Protein AF-A0A440UU09-F1 (afdb_monomer)

Foldseek 3Di:
DDPPPPPPPDPPPPPPPDPPPDDDDDDDLVVVLVLLLVVLVVVVVVQVPDDPVVCVVFVWDWDDDVSWIAADGLHDPDQRNQEIGPAQSVHAHDLVNVVVSCVVCVVSVNPQHYYDDDPSGPPPCVVVSCVVVPDDDDDHDDDDDDDDD

Sequence (149 aa):
MSTAALSELQPVVPPVSHHPEIGIEEVSRDLSRAIERAEVNAWLDLYDAAPTEFAARHGLSLARDGDLVWTTCTTIPFIHFNCVKNIGVDGPATEDQLDSLLAHYRAAGILRPWFCTSPHTEPSR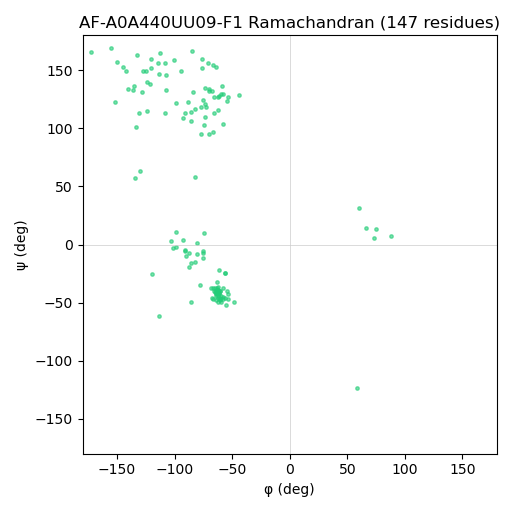LRCWLEARGLQHQSGWERIFRVAT

Secondary structure (DSSP, 8-state):
--GGGGS------------------PPPHHHHHHHHHHHHHHHHHHHHTS-HHHHHHHT-EEEEETTEEEEE-SS---GGGSEEESTTTSS---HHHHHHHHHHHHHTT-SS-EE---TT-SSTTHHHHHHHTT---------------

pLDDT: mean 89.78, std 12.6, range [43.78, 98.44]

Structure (mmCIF, N/CA/C/O backbone):
data_AF-A0A440UU09-F1
#
_entry.id   AF-A0A440UU09-F1
#
loop_
_atom_site.group_PDB
_atom_site.id
_atom_site.type_symbol
_atom_site.label_atom_id
_atom_site.label_alt_id
_atom_site.label_comp_id
_atom_site.label_asym_id
_atom_site.label_entity_id
_atom_site.label_seq_id
_atom_site.pdbx_PDB_ins_code
_atom_site.Cartn_x
_atom_site.Cartn_y
_atom_site.Cartn_z
_atom_site.occupancy
_atom_site.B_iso_or_equiv
_atom_site.auth_seq_id
_atom_site.auth_comp_id
_atom_site.auth_asym_id
_atom_site.auth_atom_id
_atom_site.pdbx_PDB_model_num
ATOM 1 N N . MET A 1 1 ? 41.768 -46.056 39.629 1.00 43.78 1 MET A N 1
ATOM 2 C CA . MET A 1 1 ? 41.029 -44.886 39.113 1.00 43.78 1 MET A CA 1
ATOM 3 C C . MET A 1 1 ? 41.511 -44.644 37.695 1.00 43.78 1 MET A C 1
ATOM 5 O O . MET A 1 1 ? 42.700 -44.433 37.515 1.00 43.78 1 MET A O 1
ATOM 9 N N . SER A 1 2 ? 40.637 -44.854 36.709 1.00 47.62 2 SER A N 1
ATOM 10 C CA . SER A 1 2 ? 40.997 -44.889 35.286 1.00 47.62 2 SER A CA 1
ATOM 11 C C . SER A 1 2 ? 40.993 -43.479 34.699 1.00 47.62 2 SER A C 1
ATOM 13 O O . SER A 1 2 ? 39.942 -42.854 34.592 1.00 47.62 2 SER A O 1
ATOM 15 N N . THR A 1 3 ? 42.168 -42.991 34.308 1.00 54.19 3 THR A N 1
ATOM 16 C CA . THR A 1 3 ? 42.398 -41.706 33.623 1.00 54.19 3 THR A CA 1
ATOM 17 C C . THR A 1 3 ? 41.965 -41.732 32.146 1.00 54.19 3 THR A C 1
ATOM 19 O O . THR A 1 3 ? 42.281 -40.819 31.394 1.00 54.19 3 THR A O 1
ATOM 22 N N . ALA A 1 4 ? 41.262 -42.781 31.703 1.00 51.16 4 ALA A N 1
ATOM 23 C CA . ALA A 1 4 ? 40.912 -42.992 30.298 1.00 51.16 4 ALA A CA 1
ATOM 24 C C . ALA A 1 4 ? 39.670 -42.206 29.830 1.00 51.16 4 ALA A C 1
ATOM 26 O O . ALA A 1 4 ? 39.462 -42.059 28.633 1.00 51.16 4 ALA A O 1
ATOM 27 N N . ALA A 1 5 ? 38.849 -41.671 30.741 1.00 55.22 5 ALA A N 1
ATOM 28 C CA . ALA A 1 5 ? 37.553 -41.078 30.381 1.00 55.22 5 ALA A CA 1
ATOM 29 C C . ALA A 1 5 ? 37.616 -39.636 29.831 1.00 55.22 5 ALA A C 1
ATOM 31 O O . ALA A 1 5 ? 36.604 -39.126 29.365 1.00 55.22 5 ALA A O 1
ATOM 32 N N . LEU A 1 6 ? 38.775 -38.968 29.876 1.00 48.25 6 LEU A N 1
ATOM 33 C CA . LEU A 1 6 ? 38.934 -37.586 29.388 1.00 48.25 6 LEU A CA 1
ATOM 34 C C . LEU A 1 6 ? 39.599 -37.489 28.004 1.00 48.25 6 LEU A C 1
ATOM 36 O O . LEU A 1 6 ? 39.717 -36.389 27.474 1.00 48.25 6 LEU A O 1
ATOM 40 N N . SER A 1 7 ? 40.020 -38.612 27.410 1.00 51.34 7 SER A N 1
ATOM 41 C CA . SER A 1 7 ? 40.763 -38.618 26.136 1.00 51.34 7 SER A CA 1
ATOM 42 C C . SER A 1 7 ? 39.879 -38.716 24.882 1.00 51.34 7 SER A C 1
ATOM 44 O O . SER A 1 7 ? 40.403 -38.644 23.775 1.00 51.34 7 SER A O 1
ATOM 46 N N . GLU A 1 8 ? 38.563 -38.876 25.038 1.00 58.53 8 GLU A N 1
ATOM 47 C CA . GLU A 1 8 ? 37.611 -39.138 23.939 1.00 58.53 8 GLU A CA 1
ATOM 48 C C . GLU A 1 8 ? 36.793 -37.896 23.535 1.00 58.53 8 GLU A C 1
ATOM 50 O O . GLU A 1 8 ? 35.924 -37.966 22.668 1.00 58.53 8 GLU A O 1
ATOM 55 N N . LEU A 1 9 ? 37.048 -36.733 24.144 1.00 63.16 9 LEU A N 1
ATOM 56 C CA . LEU A 1 9 ? 36.425 -35.490 23.696 1.00 63.16 9 LEU A CA 1
ATOM 57 C C . LEU A 1 9 ? 37.139 -35.019 22.431 1.00 63.16 9 LEU A C 1
ATOM 59 O O . LEU A 1 9 ? 38.183 -34.367 22.484 1.00 63.16 9 LEU A O 1
ATOM 63 N N . GLN A 1 10 ? 36.561 -35.381 21.287 1.00 64.75 10 GLN A N 1
ATOM 64 C CA . GLN A 1 10 ? 36.876 -34.799 19.988 1.00 64.75 10 GLN A CA 1
ATOM 65 C C . GLN A 1 10 ? 36.959 -33.272 20.163 1.00 64.75 10 GLN A C 1
ATOM 67 O O . GLN A 1 10 ? 36.052 -32.697 20.777 1.00 64.75 10 GLN A O 1
ATOM 72 N N . PRO A 1 11 ? 38.042 -32.606 19.716 1.00 64.12 11 PRO A N 1
ATOM 73 C CA . PRO A 1 11 ? 38.190 -31.175 19.927 1.00 64.12 11 PRO A CA 1
ATOM 74 C C . PRO A 1 11 ? 36.950 -30.480 19.374 1.00 64.12 11 PRO A C 1
ATOM 76 O O . PRO A 1 11 ? 36.591 -30.687 18.214 1.00 64.12 11 PRO A O 1
ATOM 79 N N . VAL A 1 12 ? 36.272 -29.706 20.226 1.00 69.81 12 VAL A N 1
ATOM 80 C CA . VAL A 1 12 ? 35.132 -28.886 19.819 1.00 69.81 12 VAL A CA 1
ATOM 81 C C . VAL A 1 12 ? 35.651 -27.961 18.728 1.00 69.81 12 VAL A C 1
ATOM 83 O O . VAL A 1 12 ? 36.389 -27.019 19.013 1.00 69.81 12 VAL A O 1
ATOM 86 N N . VAL A 1 13 ? 35.324 -28.271 17.473 1.00 75.25 13 VAL A N 1
ATOM 87 C CA . VAL A 1 13 ? 35.588 -27.368 16.357 1.00 75.25 13 VAL A CA 1
ATOM 88 C C . VAL A 1 13 ? 34.759 -26.124 16.655 1.00 75.25 13 VAL A C 1
ATOM 90 O O . VAL A 1 13 ? 33.532 -26.238 16.745 1.00 75.25 13 VAL A O 1
ATOM 93 N N . PRO A 1 14 ? 35.385 -24.959 16.887 1.00 72.12 14 PRO A N 1
ATOM 94 C CA . PRO A 1 14 ? 34.623 -23.748 17.116 1.00 72.12 14 PRO A CA 1
ATOM 95 C C . PRO A 1 14 ? 33.741 -23.516 15.883 1.00 72.12 14 PRO A C 1
ATOM 97 O O . PRO A 1 14 ? 34.219 -23.713 14.760 1.00 72.12 14 PRO A O 1
ATOM 100 N N . PRO A 1 15 ? 32.460 -23.151 16.062 1.00 74.56 15 PRO A N 1
ATOM 101 C CA . PRO A 1 15 ? 31.593 -22.870 14.931 1.00 74.56 15 PRO A CA 1
ATOM 102 C C . PRO A 1 15 ? 32.276 -21.825 14.050 1.00 74.56 15 PRO A C 1
ATOM 104 O O . PRO A 1 15 ? 32.721 -20.783 14.534 1.00 74.56 15 PRO A O 1
ATOM 107 N N . VAL A 1 16 ? 32.401 -22.131 12.759 1.00 78.12 16 VAL A N 1
ATOM 108 C CA . VAL A 1 16 ? 32.911 -21.165 11.791 1.00 78.12 16 VAL A CA 1
ATOM 109 C C . VAL A 1 16 ? 31.881 -20.048 11.710 1.00 78.12 16 VAL A C 1
ATOM 111 O O . VAL A 1 16 ? 30.753 -20.260 11.263 1.00 78.12 16 VAL A O 1
ATOM 114 N N . SER A 1 17 ? 32.257 -18.858 12.171 1.00 67.38 17 SER A N 1
ATOM 115 C CA . SER A 1 17 ? 31.454 -17.656 11.979 1.00 67.38 17 SER A CA 1
ATOM 116 C C . SER A 1 17 ? 31.427 -17.325 10.492 1.00 67.38 17 SER A C 1
ATOM 118 O O . SER A 1 17 ? 32.347 -16.706 9.960 1.00 67.38 17 SER A O 1
ATOM 120 N N . HIS A 1 18 ? 30.370 -17.749 9.807 1.00 68.00 18 HIS A N 1
ATOM 121 C CA . HIS A 1 18 ? 30.056 -17.237 8.484 1.00 68.00 18 HIS A CA 1
ATOM 122 C C . HIS A 1 18 ? 29.487 -15.835 8.667 1.00 68.00 18 HIS A C 1
ATOM 124 O O . HIS A 1 18 ? 28.338 -15.671 9.072 1.00 68.00 18 HIS A O 1
ATOM 130 N N . HIS A 1 19 ? 30.302 -14.820 8.404 1.00 65.25 19 HIS A N 1
ATOM 131 C CA . HIS A 1 19 ? 29.782 -13.481 8.187 1.00 65.25 19 HIS A CA 1
ATOM 132 C C . HIS A 1 19 ? 29.137 -13.486 6.799 1.00 65.25 19 HIS A C 1
ATOM 134 O O . HIS A 1 19 ? 29.871 -13.635 5.821 1.00 65.25 19 HIS A O 1
ATOM 140 N N . PRO A 1 20 ? 27.796 -13.415 6.683 1.00 66.06 20 PRO A N 1
ATOM 141 C CA . PRO A 1 20 ? 27.184 -13.295 5.372 1.00 66.06 20 PRO A CA 1
ATOM 142 C C . PRO A 1 20 ? 27.713 -12.013 4.731 1.00 66.06 20 PRO A C 1
ATOM 144 O O . PRO A 1 20 ? 27.714 -10.952 5.359 1.00 66.06 20 PRO A O 1
ATOM 147 N N . GLU A 1 21 ? 28.189 -12.115 3.496 1.00 73.06 21 GLU A N 1
ATOM 148 C CA . GLU A 1 21 ? 28.495 -10.940 2.691 1.00 73.06 21 GLU A CA 1
ATOM 149 C C . GLU A 1 21 ? 27.155 -10.290 2.325 1.00 73.06 21 GLU A C 1
ATOM 151 O O . GLU A 1 21 ? 26.447 -10.740 1.427 1.00 73.06 21 GLU A O 1
ATOM 156 N N . ILE A 1 22 ? 26.735 -9.299 3.116 1.00 76.38 22 ILE A N 1
ATOM 157 C CA . ILE A 1 22 ? 25.508 -8.540 2.869 1.00 76.38 22 ILE A CA 1
ATOM 158 C C . ILE A 1 22 ? 25.869 -7.402 1.914 1.00 76.38 22 ILE A C 1
ATOM 160 O O . ILE A 1 22 ? 26.527 -6.441 2.312 1.00 76.38 22 ILE A O 1
ATOM 164 N N . GLY A 1 23 ? 25.448 -7.530 0.657 1.00 80.31 23 GLY A N 1
ATOM 165 C CA . GLY A 1 23 ? 25.589 -6.504 -0.376 1.00 80.31 23 GLY A CA 1
ATOM 166 C C . GLY A 1 23 ? 24.253 -5.849 -0.729 1.00 80.31 23 GLY A C 1
ATOM 167 O O . GLY A 1 23 ? 23.192 -6.444 -0.547 1.00 80.31 23 GLY A O 1
ATOM 168 N N . ILE A 1 24 ? 24.312 -4.620 -1.251 1.00 83.94 24 ILE A N 1
ATOM 169 C CA . ILE A 1 24 ? 23.178 -3.991 -1.940 1.00 83.94 24 ILE A CA 1
ATOM 170 C C . ILE A 1 24 ? 23.268 -4.402 -3.410 1.00 83.94 24 ILE A C 1
ATOM 172 O O . ILE A 1 24 ? 24.285 -4.148 -4.055 1.00 83.94 24 ILE A O 1
ATOM 176 N N . GLU A 1 25 ? 22.216 -5.029 -3.927 1.00 86.19 25 GLU A N 1
ATOM 177 C CA . GLU A 1 25 ? 22.140 -5.517 -5.304 1.00 86.19 25 GLU A CA 1
ATOM 178 C C . GLU A 1 25 ? 20.955 -4.873 -6.037 1.00 86.19 25 GLU A C 1
ATOM 180 O O . GLU A 1 25 ? 19.860 -4.750 -5.485 1.00 86.19 25 GLU A O 1
ATOM 185 N N . GLU A 1 26 ? 21.176 -4.475 -7.292 1.00 88.19 26 GLU A N 1
ATOM 186 C CA . GLU A 1 26 ? 20.097 -4.108 -8.213 1.00 88.19 26 GLU A CA 1
ATOM 187 C C . GLU A 1 26 ? 19.367 -5.376 -8.663 1.00 88.19 26 GLU A C 1
ATOM 189 O O . GLU A 1 26 ? 19.963 -6.270 -9.264 1.00 88.19 26 GLU A O 1
ATOM 194 N N . VAL A 1 27 ? 18.066 -5.453 -8.394 1.00 91.50 27 VAL A N 1
ATOM 195 C CA . VAL A 1 27 ? 17.240 -6.612 -8.751 1.00 91.50 27 VAL A CA 1
ATOM 196 C C . VAL A 1 27 ? 16.428 -6.346 -10.015 1.00 91.50 27 VAL A C 1
ATOM 198 O O . VAL A 1 27 ? 16.170 -5.207 -10.399 1.00 91.50 27 VAL A O 1
ATOM 201 N N . SER A 1 28 ? 15.988 -7.408 -10.691 1.00 94.25 28 SER A N 1
ATOM 202 C CA . SER A 1 28 ? 15.039 -7.248 -11.792 1.00 94.25 28 SER A CA 1
ATOM 203 C C . SER A 1 28 ? 13.682 -6.757 -11.273 1.00 94.25 28 SER A C 1
ATOM 205 O O . SER A 1 28 ? 13.287 -7.046 -10.139 1.00 94.25 28 SER A O 1
ATOM 207 N N . ARG A 1 29 ? 12.917 -6.078 -12.139 1.00 93.56 29 ARG A N 1
ATOM 208 C CA . ARG A 1 29 ? 11.535 -5.676 -11.830 1.00 93.56 29 ARG A CA 1
ATOM 209 C C . ARG A 1 29 ? 10.686 -6.867 -11.381 1.00 93.56 29 ARG A C 1
ATOM 211 O O . ARG A 1 29 ? 9.935 -6.743 -10.419 1.00 93.56 29 ARG A O 1
ATOM 218 N N . ASP A 1 30 ? 10.826 -8.012 -12.047 1.00 95.56 30 ASP A N 1
ATOM 219 C CA . ASP A 1 30 ? 10.057 -9.218 -11.728 1.00 95.56 30 ASP A CA 1
ATOM 220 C C . ASP A 1 30 ? 10.407 -9.782 -10.347 1.00 95.56 30 ASP A C 1
ATOM 222 O O . ASP A 1 30 ? 9.508 -10.170 -9.600 1.00 95.56 30 ASP A O 1
ATOM 226 N N . LEU A 1 31 ? 11.691 -9.779 -9.971 1.00 94.81 31 LEU A N 1
ATOM 227 C CA . LEU A 1 31 ? 12.114 -10.207 -8.639 1.00 94.81 31 LEU A CA 1
ATOM 228 C C . LEU A 1 31 ? 11.626 -9.229 -7.562 1.00 94.81 31 LEU A C 1
ATOM 230 O O . LEU A 1 31 ? 11.052 -9.667 -6.567 1.00 94.81 31 LEU A O 1
ATOM 234 N N . SER A 1 32 ? 11.778 -7.916 -7.772 1.00 94.44 32 SER A N 1
ATOM 235 C CA . SER A 1 32 ? 11.241 -6.902 -6.853 1.00 94.44 32 SER A CA 1
ATOM 236 C C . SER A 1 32 ? 9.732 -7.067 -6.661 1.00 94.44 32 SER A C 1
ATOM 238 O O . SER A 1 32 ? 9.259 -7.114 -5.528 1.00 94.44 32 SER A O 1
ATOM 240 N N . ARG A 1 33 ? 8.984 -7.252 -7.752 1.00 95.44 33 ARG A N 1
ATOM 241 C CA . ARG A 1 33 ? 7.541 -7.512 -7.730 1.00 95.44 33 ARG A CA 1
ATOM 242 C C . ARG A 1 33 ? 7.191 -8.765 -6.926 1.00 95.44 33 ARG A C 1
ATOM 244 O O . ARG A 1 33 ? 6.257 -8.739 -6.130 1.00 95.44 33 ARG A O 1
ATOM 251 N N . ALA A 1 34 ? 7.926 -9.860 -7.117 1.00 95.62 34 ALA A N 1
ATOM 252 C CA . ALA A 1 34 ? 7.707 -11.094 -6.366 1.00 95.62 34 ALA A CA 1
ATOM 253 C C . ALA A 1 34 ? 7.945 -10.904 -4.857 1.00 95.62 34 ALA A C 1
ATOM 255 O O . ALA A 1 34 ? 7.168 -11.410 -4.047 1.0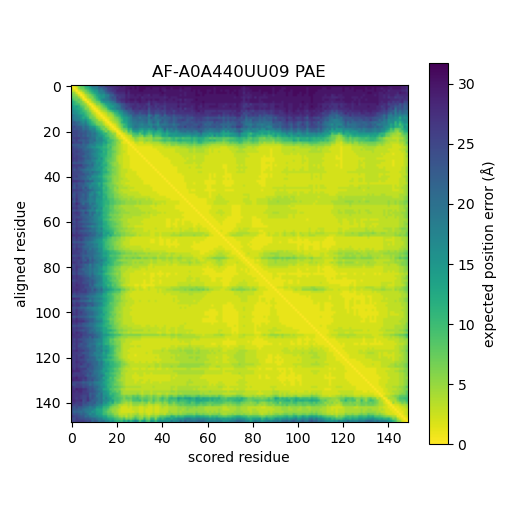0 95.62 34 ALA A O 1
ATOM 256 N N . ILE A 1 35 ? 8.977 -10.143 -4.483 1.00 94.81 35 ILE A N 1
ATOM 257 C CA . ILE A 1 35 ? 9.296 -9.821 -3.087 1.00 94.81 35 ILE A CA 1
ATOM 258 C C . ILE A 1 35 ? 8.205 -8.944 -2.453 1.00 94.81 35 ILE A C 1
ATOM 260 O O . ILE A 1 35 ? 7.738 -9.258 -1.359 1.00 94.81 35 ILE A O 1
ATOM 264 N N . GLU A 1 36 ? 7.758 -7.882 -3.129 1.00 95.44 36 GLU A N 1
ATOM 265 C CA . GLU A 1 36 ? 6.692 -7.010 -2.609 1.00 95.44 36 GLU A CA 1
ATOM 266 C C . GLU A 1 36 ? 5.364 -7.769 -2.443 1.00 95.44 36 GLU A C 1
ATOM 268 O O . GLU A 1 36 ? 4.687 -7.627 -1.425 1.00 95.44 36 GLU A O 1
ATOM 273 N N . ARG A 1 37 ? 5.027 -8.670 -3.375 1.00 95.38 37 ARG A N 1
ATOM 274 C CA . ARG A 1 37 ? 3.858 -9.557 -3.251 1.00 95.38 37 ARG A CA 1
ATOM 275 C C . ARG A 1 37 ? 3.963 -10.526 -2.079 1.00 95.38 37 ARG A C 1
ATOM 277 O O . ARG A 1 37 ? 2.968 -10.771 -1.399 1.00 95.38 37 ARG A O 1
ATOM 284 N N . ALA A 1 38 ? 5.150 -11.079 -1.833 1.00 95.19 38 ALA A N 1
ATOM 285 C CA . ALA A 1 38 ? 5.373 -11.935 -0.673 1.00 95.19 38 ALA A CA 1
ATOM 286 C C . ALA A 1 38 ? 5.118 -11.168 0.635 1.00 95.19 38 ALA A C 1
ATOM 288 O O . ALA A 1 38 ? 4.482 -11.707 1.539 1.00 95.19 38 ALA A O 1
ATOM 289 N N . GLU A 1 39 ? 5.533 -9.898 0.712 1.00 93.56 39 GLU A N 1
ATOM 290 C CA . GLU A 1 39 ? 5.186 -9.040 1.846 1.00 93.56 39 GLU A CA 1
ATOM 291 C C . GLU A 1 39 ? 3.668 -8.832 1.958 1.00 93.56 39 GLU A C 1
ATOM 293 O O . GLU A 1 39 ? 3.119 -8.997 3.046 1.00 93.56 39 GLU A O 1
ATOM 298 N N . VAL A 1 40 ? 2.981 -8.475 0.868 1.00 95.81 40 VAL A N 1
ATOM 299 C CA . VAL A 1 40 ? 1.521 -8.272 0.884 1.00 95.81 40 VAL A CA 1
ATOM 300 C C . VAL A 1 40 ? 0.798 -9.494 1.444 1.00 95.81 40 VAL A C 1
ATOM 302 O O . VAL A 1 40 ? -0.038 -9.347 2.334 1.00 95.81 40 VAL A O 1
ATOM 305 N N . ASN A 1 41 ? 1.157 -10.691 0.978 1.00 96.62 41 ASN A N 1
ATOM 306 C CA . ASN A 1 41 ? 0.561 -11.938 1.454 1.00 96.62 41 ASN A CA 1
ATOM 307 C C . ASN A 1 41 ? 0.809 -12.156 2.950 1.00 96.62 41 ASN A C 1
ATOM 309 O O . ASN A 1 41 ? -0.125 -12.476 3.678 1.00 96.62 41 ASN A O 1
ATOM 313 N N . ALA A 1 42 ? 2.023 -11.886 3.436 1.00 95.94 42 ALA A N 1
ATOM 314 C CA . ALA A 1 42 ? 2.313 -11.974 4.864 1.00 95.94 42 ALA A CA 1
ATOM 315 C C . ALA A 1 42 ? 1.448 -11.004 5.692 1.00 95.94 42 ALA A C 1
ATOM 317 O O . ALA A 1 42 ? 0.959 -11.368 6.758 1.00 95.94 42 ALA A O 1
ATOM 318 N N . TRP A 1 43 ? 1.217 -9.778 5.210 1.00 96.38 43 TRP A N 1
ATOM 319 C CA . TRP A 1 43 ? 0.333 -8.825 5.892 1.00 96.38 43 TRP A CA 1
ATOM 320 C C . TRP A 1 43 ? -1.135 -9.249 5.868 1.00 96.38 43 TRP A C 1
ATOM 322 O O . TRP A 1 43 ? -1.827 -9.046 6.865 1.00 96.38 43 TRP A O 1
ATOM 332 N N . LEU A 1 44 ? -1.603 -9.842 4.768 1.00 97.00 44 LEU A N 1
ATOM 333 C CA . LEU A 1 44 ? -2.947 -10.412 4.685 1.00 97.00 44 LEU A CA 1
ATOM 334 C C . LEU A 1 44 ? -3.133 -11.509 5.737 1.00 97.00 44 LEU A C 1
ATOM 336 O O . LEU A 1 44 ? -4.076 -11.425 6.521 1.00 97.00 44 LEU A O 1
ATOM 340 N N . ASP A 1 45 ? -2.197 -12.456 5.820 1.00 97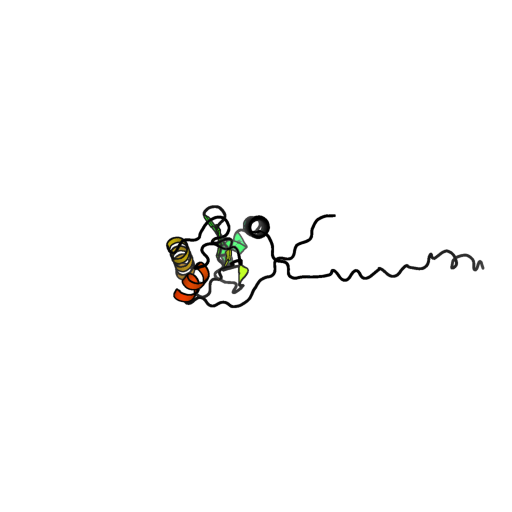.81 45 ASP A N 1
ATOM 341 C CA . ASP A 1 45 ? -2.244 -13.553 6.792 1.00 97.81 45 ASP A CA 1
ATOM 342 C C . ASP A 1 45 ? -2.211 -13.034 8.241 1.00 97.81 45 ASP A C 1
ATOM 344 O O . ASP A 1 45 ? -2.970 -13.493 9.097 1.00 97.81 45 ASP A O 1
ATOM 348 N N . LEU A 1 46 ? -1.370 -12.032 8.527 1.00 96.06 46 LEU A N 1
ATOM 349 C CA . LEU A 1 46 ? -1.284 -11.416 9.856 1.00 96.06 46 LEU A CA 1
ATOM 350 C C . LEU A 1 46 ? -2.592 -10.734 10.279 1.00 96.06 46 LEU A C 1
ATOM 352 O O . LEU A 1 46 ? -2.966 -10.810 11.450 1.00 96.06 46 LEU A O 1
ATOM 356 N N . TYR A 1 47 ? -3.269 -10.047 9.355 1.00 96.75 47 TYR A N 1
ATOM 357 C CA . TYR A 1 47 ? -4.526 -9.356 9.650 1.00 96.75 47 TYR A CA 1
ATOM 358 C C . TYR A 1 47 ? -5.716 -10.316 9.722 1.00 96.75 47 TYR A C 1
ATOM 360 O O . TYR A 1 47 ? -6.593 -10.103 10.556 1.00 96.75 47 TYR A O 1
ATOM 368 N N . ASP A 1 48 ? -5.738 -11.375 8.909 1.00 97.00 48 ASP A N 1
ATOM 369 C CA . ASP A 1 48 ? -6.770 -12.420 8.968 1.00 97.00 48 ASP A CA 1
ATOM 370 C C . ASP A 1 48 ? -6.717 -13.192 10.296 1.00 97.00 48 ASP A C 1
ATOM 372 O O . ASP A 1 48 ? -7.743 -13.477 10.913 1.00 97.00 48 ASP A O 1
ATOM 376 N N . ALA A 1 49 ? -5.509 -13.439 10.811 1.00 97.94 49 ALA A N 1
ATOM 377 C CA . ALA A 1 49 ? -5.301 -14.093 12.100 1.00 97.94 49 ALA A CA 1
ATOM 378 C C . ALA A 1 49 ? -5.576 -13.192 13.325 1.00 97.94 49 ALA A C 1
ATOM 380 O O . ALA A 1 49 ? -5.526 -13.671 14.465 1.00 97.94 49 ALA A O 1
ATOM 381 N N . ALA A 1 50 ? -5.833 -11.892 13.142 1.00 97.06 50 ALA A N 1
ATOM 382 C CA . ALA A 1 50 ? -6.001 -10.961 14.253 1.00 97.06 50 ALA A CA 1
ATOM 383 C C . ALA A 1 50 ? -7.321 -11.218 15.015 1.00 97.06 50 ALA A C 1
ATOM 385 O O . ALA A 1 50 ? -8.390 -11.281 14.403 1.00 97.06 50 ALA A O 1
ATOM 386 N N . PRO A 1 51 ? -7.311 -11.295 16.364 1.00 97.88 51 PRO A N 1
ATOM 387 C CA . PRO A 1 51 ? -8.541 -11.462 17.132 1.00 97.88 51 PRO A CA 1
ATOM 388 C C . PRO A 1 51 ? -9.542 -10.336 16.852 1.00 97.88 51 PRO A C 1
ATOM 390 O O . PRO A 1 51 ? -9.212 -9.156 16.975 1.00 97.88 51 PRO A O 1
ATOM 393 N N . THR A 1 52 ? -10.792 -10.685 16.543 1.00 97.25 52 THR A N 1
ATOM 394 C CA . THR A 1 52 ? -11.820 -9.707 16.146 1.00 97.25 52 THR A CA 1
ATOM 395 C C . THR A 1 52 ? -12.061 -8.633 17.208 1.00 97.25 52 THR A C 1
ATOM 397 O O . THR A 1 52 ? -12.232 -7.463 16.874 1.00 97.25 52 THR A O 1
ATOM 400 N N . GLU A 1 53 ? -12.025 -8.998 18.494 1.00 98.06 53 GLU A N 1
ATOM 401 C CA . GLU A 1 53 ? -12.164 -8.029 19.589 1.00 98.06 53 GLU A CA 1
ATOM 402 C C . GLU A 1 53 ? -11.004 -7.023 19.606 1.00 98.06 53 GLU A C 1
ATOM 404 O O . GLU A 1 53 ? -11.219 -5.821 19.773 1.00 98.06 53 GLU A O 1
ATOM 409 N N . PHE A 1 54 ? -9.777 -7.504 19.390 1.00 96.75 54 PHE A N 1
ATOM 410 C CA . PHE A 1 54 ? -8.602 -6.647 19.289 1.00 96.75 54 PHE A CA 1
ATOM 411 C C . PHE A 1 54 ? -8.735 -5.701 18.093 1.00 96.75 54 PHE A C 1
ATOM 413 O O . PHE A 1 54 ? -8.539 -4.493 18.236 1.00 96.75 54 PHE A O 1
ATOM 420 N N . ALA A 1 55 ? -9.144 -6.231 16.939 1.00 97.62 55 ALA A N 1
ATOM 421 C CA . ALA A 1 55 ? -9.321 -5.440 15.733 1.00 97.62 55 ALA A CA 1
ATOM 422 C C . ALA A 1 55 ? -10.366 -4.331 15.911 1.00 97.62 55 ALA A C 1
ATOM 424 O O . ALA A 1 55 ? -10.081 -3.166 15.630 1.00 97.62 55 ALA A O 1
ATOM 425 N N . ALA A 1 56 ? -11.531 -4.659 16.477 1.00 97.50 56 ALA A N 1
ATOM 426 C CA . ALA A 1 56 ? -12.585 -3.691 16.762 1.00 97.50 56 ALA A CA 1
ATOM 427 C C . ALA A 1 56 ? -12.132 -2.613 17.760 1.00 97.50 56 ALA A C 1
ATOM 429 O O . ALA A 1 56 ? -12.358 -1.425 17.533 1.00 97.50 56 ALA A O 1
ATOM 430 N N . ARG A 1 57 ? -11.449 -3.011 18.842 1.00 97.38 57 ARG A N 1
ATOM 431 C CA . ARG A 1 57 ? -10.955 -2.089 19.875 1.00 97.38 57 ARG A CA 1
ATOM 432 C C . ARG A 1 57 ? -9.941 -1.090 19.327 1.00 97.38 57 ARG A C 1
ATOM 434 O O . ARG A 1 57 ? -9.941 0.067 19.739 1.00 97.38 57 ARG A O 1
ATOM 441 N N . HIS A 1 58 ? -9.070 -1.542 18.430 1.00 96.62 58 HIS A N 1
ATOM 442 C CA . HIS A 1 58 ? -7.958 -0.738 17.932 1.00 96.62 58 HIS A CA 1
ATOM 443 C C . HIS A 1 58 ? -8.215 -0.081 16.573 1.00 96.62 58 HIS A C 1
ATOM 445 O O . HIS A 1 58 ? -7.349 0.654 16.087 1.00 96.62 58 HIS A O 1
ATOM 451 N N . GLY A 1 59 ? -9.378 -0.339 15.966 1.00 96.75 59 GLY A N 1
ATOM 452 C CA . GLY A 1 59 ? -9.672 0.051 14.590 1.00 96.75 59 GLY A CA 1
ATOM 453 C C . GLY A 1 59 ? -8.696 -0.576 13.595 1.00 96.75 59 GLY A C 1
ATOM 454 O O . GLY A 1 59 ? -8.355 0.070 12.609 1.00 96.75 59 GLY A O 1
ATOM 455 N N . LEU A 1 60 ? -8.187 -1.777 13.896 1.00 97.88 60 LEU A N 1
ATOM 456 C CA . LEU A 1 60 ? -7.231 -2.489 13.054 1.00 97.88 60 LEU A CA 1
ATOM 457 C C . LEU A 1 60 ? -7.974 -3.104 11.867 1.00 97.88 60 LEU A C 1
ATOM 459 O O . LEU A 1 60 ? -8.841 -3.957 12.049 1.00 97.88 60 LEU A O 1
ATOM 463 N N . SER A 1 61 ? -7.627 -2.693 10.657 1.00 97.56 61 SER A N 1
ATOM 464 C CA . SER A 1 61 ? -8.180 -3.270 9.437 1.00 97.56 61 SER A CA 1
ATOM 465 C C . SER A 1 61 ? -7.188 -3.213 8.284 1.00 97.56 61 SER A C 1
ATOM 467 O O . SER A 1 61 ? -6.252 -2.410 8.270 1.00 97.56 61 SER A O 1
ATOM 469 N N . LEU A 1 62 ? -7.398 -4.096 7.315 1.00 98.06 62 LEU A N 1
ATOM 470 C CA . LEU A 1 62 ? -6.699 -4.106 6.042 1.00 98.06 62 LEU A CA 1
ATOM 471 C C . LEU A 1 62 ? -7.757 -4.166 4.946 1.00 98.06 62 LEU A C 1
ATOM 473 O O . LEU A 1 62 ? -8.677 -4.981 5.006 1.00 98.06 62 LEU A O 1
ATOM 477 N N . ALA A 1 63 ? -7.631 -3.287 3.960 1.00 97.88 63 ALA A N 1
ATOM 478 C CA . ALA A 1 63 ? -8.448 -3.299 2.755 1.00 97.88 63 ALA A CA 1
ATOM 479 C C . ALA A 1 63 ? -7.559 -3.456 1.516 1.00 97.88 63 ALA A C 1
ATOM 481 O O . ALA A 1 63 ? -6.343 -3.246 1.580 1.00 97.88 63 ALA A O 1
ATOM 482 N N . ARG A 1 64 ? -8.165 -3.891 0.406 1.00 96.94 64 ARG A N 1
ATOM 483 C CA . ARG A 1 64 ? -7.450 -4.188 -0.837 1.00 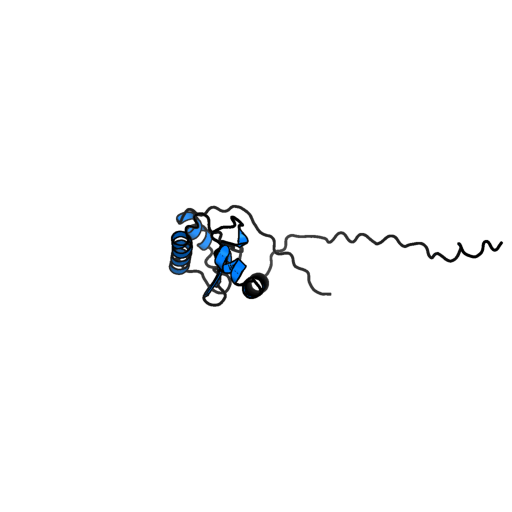96.94 64 ARG A CA 1
ATOM 484 C C . ARG A 1 64 ? -8.250 -3.851 -2.090 1.00 96.94 64 ARG A C 1
ATOM 486 O O . ARG A 1 64 ? -9.477 -3.939 -2.079 1.00 96.94 64 ARG A O 1
ATOM 493 N N . ASP A 1 65 ? -7.525 -3.564 -3.164 1.00 95.44 65 ASP A N 1
ATOM 494 C CA . ASP A 1 65 ? -8.002 -3.470 -4.546 1.00 95.44 65 ASP A CA 1
ATOM 495 C C . ASP A 1 65 ? -7.025 -4.246 -5.445 1.00 95.44 65 ASP A C 1
ATOM 497 O O . ASP A 1 65 ? -5.904 -3.807 -5.708 1.00 95.44 65 ASP A O 1
ATOM 501 N N . GLY A 1 66 ? -7.400 -5.470 -5.827 1.00 91.31 66 GLY A N 1
ATOM 502 C CA . GLY A 1 66 ? -6.448 -6.432 -6.385 1.00 91.31 66 GLY A CA 1
ATOM 503 C C . GLY A 1 66 ? -5.307 -6.720 -5.400 1.00 91.31 66 GLY A C 1
ATOM 504 O O . GLY A 1 66 ? -5.559 -7.114 -4.259 1.00 91.31 66 GLY A O 1
ATOM 505 N N . ASP A 1 67 ? -4.069 -6.501 -5.847 1.00 91.44 67 ASP A N 1
ATOM 506 C CA . ASP A 1 67 ? -2.850 -6.686 -5.049 1.00 91.44 67 ASP A CA 1
ATOM 507 C C . ASP A 1 67 ? -2.410 -5.400 -4.308 1.00 91.44 67 ASP A C 1
ATOM 509 O O . ASP A 1 67 ? -1.457 -5.430 -3.529 1.00 91.44 67 ASP A O 1
ATOM 513 N N . LEU A 1 68 ? -3.074 -4.257 -4.528 1.00 96.94 68 LEU A N 1
ATOM 514 C CA . LEU A 1 68 ? -2.869 -3.037 -3.739 1.00 96.94 68 LEU A CA 1
ATOM 515 C C . LEU A 1 68 ? -3.546 -3.217 -2.381 1.00 96.94 68 LEU A C 1
ATOM 517 O O . LEU A 1 68 ? -4.751 -3.462 -2.327 1.00 96.94 68 LEU A O 1
ATOM 521 N N . VAL A 1 69 ? -2.801 -3.048 -1.289 1.00 97.94 69 VAL A N 1
ATOM 522 C CA . VAL A 1 69 ? -3.344 -3.176 0.072 1.00 97.94 69 VAL A CA 1
ATOM 523 C C . VAL A 1 69 ? -3.022 -1.955 0.914 1.00 97.94 69 VAL A C 1
ATOM 525 O O . VAL A 1 69 ? -1.982 -1.317 0.743 1.00 97.94 69 VAL A O 1
ATOM 528 N N . TRP A 1 70 ? -3.901 -1.627 1.853 1.00 98.31 70 TRP A N 1
ATOM 529 C CA . TRP A 1 70 ? -3.654 -0.569 2.821 1.00 98.31 70 TRP A CA 1
ATOM 530 C C . TRP A 1 70 ? -4.167 -0.955 4.200 1.00 98.31 70 TRP A C 1
ATOM 532 O O . TRP A 1 70 ? -5.281 -1.455 4.369 1.00 98.31 70 TRP A O 1
ATOM 542 N N . THR A 1 71 ? -3.323 -0.716 5.196 1.00 98.19 71 THR A N 1
ATOM 543 C CA . THR A 1 71 ? -3.627 -0.968 6.601 1.00 98.19 71 THR A CA 1
ATOM 544 C C . THR A 1 71 ? -4.149 0.293 7.272 1.00 98.19 71 THR A C 1
ATOM 546 O O . THR A 1 71 ? -3.802 1.412 6.885 1.00 98.19 71 THR A O 1
ATOM 549 N N . THR A 1 72 ? -5.018 0.115 8.262 1.00 98.00 72 THR A N 1
ATOM 550 C CA . THR A 1 72 ? -5.591 1.172 9.101 1.00 98.00 72 THR A CA 1
ATOM 551 C C . THR A 1 72 ? -5.555 0.726 10.562 1.00 98.00 72 THR A C 1
ATOM 553 O O . THR A 1 72 ? -5.884 -0.417 10.874 1.00 98.00 72 THR A O 1
ATOM 556 N N . CYS A 1 73 ? -5.155 1.623 11.461 1.00 97.69 73 CYS A N 1
ATOM 557 C CA . CYS A 1 73 ? -5.272 1.486 12.908 1.00 97.69 73 CYS A CA 1
ATOM 558 C C . CYS A 1 73 ? -5.383 2.874 13.542 1.00 97.69 73 CYS A C 1
ATOM 560 O O . CYS A 1 73 ? -4.497 3.718 13.392 1.00 97.69 73 CYS A O 1
ATOM 562 N N . THR A 1 74 ? -6.464 3.111 14.280 1.00 96.00 74 THR A N 1
ATOM 563 C CA . THR A 1 74 ? -6.805 4.444 14.805 1.00 96.00 74 THR A CA 1
ATOM 564 C C . THR A 1 74 ? -6.221 4.727 16.186 1.00 96.00 74 THR A C 1
ATOM 566 O O . THR A 1 74 ? -6.272 5.861 16.655 1.00 96.00 74 THR A O 1
ATOM 569 N N . THR A 1 75 ? -5.657 3.714 16.850 1.00 95.25 75 THR A N 1
ATOM 570 C CA . THR A 1 75 ? -5.213 3.820 18.252 1.00 95.25 75 THR A CA 1
ATOM 571 C C . THR A 1 75 ? -3.720 3.577 18.457 1.00 95.25 75 THR A C 1
ATOM 573 O O . THR A 1 75 ? -3.155 4.093 19.419 1.00 95.25 75 THR A O 1
ATOM 576 N N . ILE A 1 76 ? -3.063 2.820 17.572 1.00 92.62 76 ILE A N 1
ATOM 577 C CA . ILE A 1 76 ? -1.643 2.477 17.695 1.00 92.62 76 ILE A CA 1
ATOM 578 C C . ILE A 1 76 ? -0.855 3.256 16.633 1.00 92.62 76 ILE A C 1
ATOM 580 O O . ILE A 1 76 ? -1.010 2.984 15.440 1.00 92.62 76 ILE A O 1
ATOM 584 N N . PRO A 1 77 ? 0.014 4.209 17.024 1.00 85.94 77 PRO A N 1
ATOM 585 C CA . PRO A 1 77 ? 0.748 5.056 16.088 1.00 85.94 77 PRO A CA 1
ATOM 586 C C . PRO A 1 77 ? 2.000 4.346 15.545 1.00 85.94 77 PRO A C 1
ATOM 588 O O . PRO A 1 77 ? 3.122 4.822 15.707 1.00 85.94 77 PRO A O 1
ATOM 591 N N . PHE A 1 78 ? 1.811 3.187 14.911 1.00 90.56 78 PHE A N 1
ATOM 592 C CA . PHE A 1 78 ? 2.884 2.411 14.295 1.00 90.56 78 PHE A CA 1
ATOM 593 C C . PHE A 1 78 ? 2.819 2.498 12.770 1.00 90.56 78 PHE A C 1
ATOM 595 O O . PHE A 1 78 ? 1.757 2.319 12.174 1.00 90.56 78 PHE A O 1
ATOM 602 N N . ILE A 1 79 ? 3.969 2.760 12.144 1.00 89.50 79 ILE A N 1
ATOM 603 C CA . ILE A 1 79 ? 4.112 3.018 10.704 1.00 89.50 79 ILE A CA 1
ATOM 604 C C . ILE A 1 79 ? 3.386 1.983 9.839 1.00 89.50 79 ILE A C 1
ATOM 606 O O . ILE A 1 79 ? 2.584 2.348 8.985 1.00 89.50 79 ILE A O 1
ATOM 610 N N . HIS A 1 80 ? 3.596 0.694 10.103 1.00 91.12 80 HIS A N 1
ATOM 611 C CA . HIS A 1 80 ? 3.048 -0.369 9.264 1.00 91.12 80 HIS A CA 1
ATOM 612 C C . HIS A 1 80 ? 1.549 -0.618 9.456 1.00 91.12 80 HIS A C 1
ATOM 614 O O . HIS A 1 80 ? 0.944 -1.303 8.635 1.00 91.12 80 HIS A O 1
ATOM 620 N N . PHE A 1 81 ? 0.934 -0.052 10.496 1.00 95.56 81 PHE A N 1
ATOM 621 C CA . PHE A 1 81 ? -0.506 -0.172 10.718 1.00 95.56 81 PHE A CA 1
ATOM 622 C C . PHE A 1 81 ? -1.322 0.907 10.006 1.00 95.56 81 PHE A C 1
ATOM 624 O O . PHE A 1 81 ? -2.542 0.808 9.980 1.00 95.56 81 PHE A O 1
ATOM 631 N N . ASN A 1 82 ? -0.663 1.904 9.411 1.00 96.94 82 ASN A N 1
ATOM 632 C CA . ASN A 1 82 ? -1.287 2.977 8.640 1.00 96.94 82 ASN A CA 1
ATOM 633 C C . ASN A 1 82 ? -0.523 3.190 7.327 1.00 96.94 82 ASN A C 1
ATOM 635 O O . ASN A 1 82 ? 0.018 4.271 7.077 1.00 96.94 82 ASN A O 1
ATOM 639 N N . CYS A 1 83 ? -0.408 2.125 6.532 1.00 96.94 83 CYS A N 1
ATOM 640 C CA . CYS A 1 83 ? 0.490 2.074 5.387 1.00 96.94 83 CYS A CA 1
ATOM 641 C C . CYS A 1 83 ? -0.155 1.446 4.146 1.00 96.94 83 CYS A C 1
ATOM 643 O O . CYS A 1 83 ? -0.741 0.366 4.214 1.00 96.94 83 CYS A O 1
ATOM 645 N N . VAL A 1 84 ? 0.020 2.111 3.006 1.00 97.81 84 VAL A N 1
ATOM 646 C CA . VAL A 1 84 ? -0.256 1.600 1.663 1.00 97.81 84 VAL A CA 1
ATOM 647 C C . VAL A 1 84 ? 0.940 0.796 1.179 1.00 97.81 84 VAL A C 1
ATOM 649 O O . VAL A 1 84 ? 2.080 1.267 1.230 1.00 97.81 84 VAL A O 1
ATOM 652 N N . LYS A 1 85 ? 0.672 -0.399 0.666 1.00 96.62 85 LYS A N 1
ATOM 653 C CA . LYS A 1 85 ? 1.668 -1.333 0.147 1.00 96.62 85 LYS A CA 1
ATOM 654 C C . LYS A 1 85 ? 1.326 -1.717 -1.280 1.00 96.62 85 LYS A C 1
ATOM 656 O O . LYS A 1 85 ? 0.154 -1.789 -1.641 1.00 96.62 85 LYS A O 1
ATOM 661 N N . ASN A 1 86 ? 2.365 -2.000 -2.063 1.00 96.62 86 ASN A N 1
ATOM 662 C CA . ASN A 1 86 ? 2.247 -2.520 -3.425 1.00 96.62 86 ASN A CA 1
ATOM 663 C C . ASN A 1 86 ? 1.613 -1.546 -4.446 1.00 96.62 86 ASN A C 1
ATOM 665 O O . ASN A 1 86 ? 1.259 -1.932 -5.560 1.00 96.62 86 ASN A O 1
ATOM 669 N N . ILE A 1 87 ? 1.506 -0.257 -4.099 1.00 97.44 87 ILE A N 1
ATOM 670 C CA . ILE A 1 87 ? 1.104 0.790 -5.043 1.00 97.44 87 ILE A CA 1
ATOM 671 C C . ILE A 1 87 ? 2.125 0.877 -6.176 1.00 97.44 87 ILE A C 1
ATOM 673 O O . ILE A 1 87 ? 3.319 0.987 -5.925 1.00 97.44 87 ILE A O 1
ATOM 677 N N . GLY A 1 88 ? 1.657 0.807 -7.423 1.00 97.00 88 GLY A N 1
ATOM 678 C CA . GLY A 1 88 ? 2.509 0.932 -8.603 1.00 97.00 88 GLY A CA 1
ATOM 679 C C . GLY A 1 88 ? 3.419 -0.273 -8.899 1.00 97.00 88 GLY A C 1
ATOM 680 O O . GLY A 1 88 ? 4.257 -0.201 -9.795 1.00 97.00 88 GLY A O 1
ATOM 681 N N . VAL A 1 89 ? 3.294 -1.375 -8.154 1.00 96.56 89 VAL A N 1
ATOM 682 C CA . VAL A 1 89 ? 4.143 -2.566 -8.325 1.00 96.56 89 VAL A CA 1
ATOM 683 C C . VAL A 1 89 ? 3.588 -3.499 -9.403 1.00 96.56 89 VAL A C 1
ATOM 685 O O . VAL A 1 89 ? 4.311 -3.899 -10.316 1.00 96.56 89 VAL A O 1
ATOM 688 N N . ASP A 1 90 ? 2.295 -3.821 -9.324 1.00 92.88 90 ASP A N 1
ATOM 689 C CA . ASP A 1 90 ? 1.620 -4.756 -10.238 1.00 92.88 90 ASP A CA 1
ATOM 690 C C . ASP A 1 90 ? 1.094 -4.120 -11.526 1.00 92.88 90 ASP A C 1
ATOM 692 O O . ASP A 1 90 ? 0.817 -4.806 -12.511 1.00 92.88 90 ASP A O 1
ATOM 696 N N . GLY A 1 91 ? 1.003 -2.799 -11.524 1.00 92.88 91 GLY A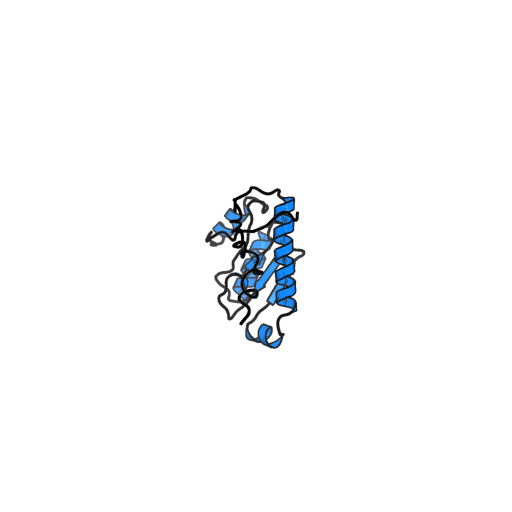 N 1
ATOM 697 C CA . GLY A 1 91 ? 0.610 -1.963 -12.642 1.00 92.88 91 GLY A CA 1
ATOM 698 C C . GLY A 1 91 ? 0.816 -0.501 -12.262 1.00 92.88 91 GLY A C 1
ATOM 699 O O . GLY A 1 91 ? 1.007 -0.213 -11.079 1.00 92.88 91 GLY A O 1
ATOM 700 N N . PRO A 1 92 ? 0.796 0.427 -13.229 1.00 96.44 92 PRO A N 1
ATOM 701 C CA . PRO A 1 92 ? 1.031 1.834 -12.952 1.00 96.44 92 PRO A CA 1
ATOM 702 C C . PRO A 1 92 ? -0.037 2.386 -12.004 1.00 96.44 92 PRO A C 1
ATOM 704 O O . PRO A 1 92 ? -1.234 2.271 -12.267 1.00 96.44 92 PRO A O 1
ATOM 707 N N . ALA A 1 93 ? 0.402 3.022 -10.921 1.00 97.94 93 ALA A N 1
ATOM 708 C CA . ALA A 1 93 ? -0.480 3.758 -10.032 1.00 97.94 93 ALA A CA 1
ATOM 709 C C . ALA A 1 93 ? -1.122 4.948 -10.759 1.00 97.94 93 ALA A C 1
ATOM 711 O O . ALA A 1 93 ? -0.551 5.539 -11.683 1.00 97.94 93 ALA A O 1
ATOM 712 N N . THR A 1 94 ? -2.299 5.340 -10.291 1.00 97.75 94 THR A N 1
ATOM 713 C CA . THR A 1 94 ? -3.025 6.515 -10.783 1.00 97.75 94 THR A CA 1
ATOM 714 C C . THR A 1 94 ? -3.142 7.581 -9.697 1.00 97.75 94 THR A C 1
ATOM 716 O O . THR A 1 94 ? -3.071 7.285 -8.502 1.00 97.75 94 THR A O 1
ATOM 719 N N . GLU A 1 95 ? -3.328 8.839 -10.106 1.00 98.06 95 GLU A N 1
ATOM 720 C CA . GLU A 1 95 ? -3.596 9.929 -9.159 1.00 98.06 95 GLU A CA 1
ATOM 721 C C . GLU A 1 95 ? -4.919 9.712 -8.416 1.00 98.06 95 GLU A C 1
ATOM 723 O O . GLU A 1 95 ? -4.966 9.920 -7.208 1.00 98.06 95 GLU A O 1
ATOM 728 N N . ASP A 1 96 ? -5.942 9.179 -9.092 1.00 98.06 96 ASP A N 1
ATOM 729 C CA . ASP A 1 96 ? -7.242 8.869 -8.485 1.00 98.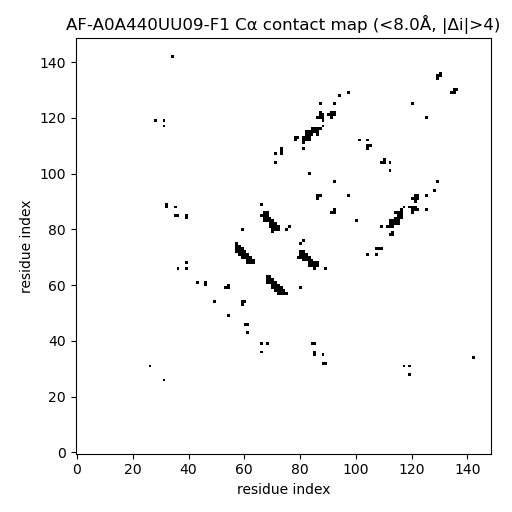06 96 ASP A CA 1
ATOM 730 C C . ASP A 1 96 ? -7.133 7.816 -7.373 1.00 98.06 96 ASP A C 1
ATOM 732 O O . ASP A 1 96 ? -7.744 7.965 -6.310 1.00 98.06 96 ASP A O 1
ATOM 736 N N . GLN A 1 97 ? -6.326 6.765 -7.577 1.00 97.69 97 GLN A N 1
ATOM 737 C CA . GLN A 1 97 ? -6.028 5.785 -6.525 1.00 97.69 97 GLN A CA 1
ATOM 738 C C . GLN A 1 97 ? -5.347 6.454 -5.329 1.00 97.69 97 GLN A C 1
ATOM 740 O O . GLN A 1 97 ? -5.746 6.231 -4.186 1.00 97.69 97 GLN A O 1
ATOM 745 N N . LEU A 1 98 ? -4.344 7.299 -5.578 1.00 98.00 98 LEU A N 1
ATOM 746 C CA . LEU A 1 98 ?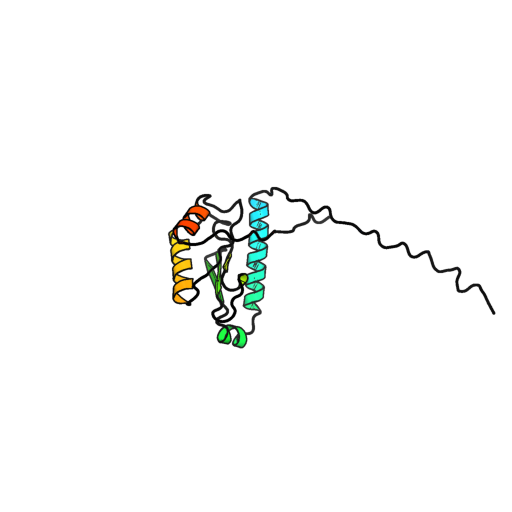 -3.646 8.026 -4.521 1.00 98.00 98 LEU A CA 1
ATOM 747 C C . LEU A 1 98 ? -4.596 8.949 -3.740 1.00 98.00 98 LEU A C 1
ATOM 749 O O . LEU A 1 98 ? -4.614 8.923 -2.508 1.00 98.00 98 LEU A O 1
ATOM 753 N N . ASP A 1 99 ? -5.413 9.733 -4.437 1.00 98.31 99 ASP A N 1
ATOM 754 C CA . ASP A 1 99 ? -6.369 10.654 -3.824 1.00 98.31 99 ASP A CA 1
ATOM 755 C C . ASP A 1 99 ? -7.433 9.919 -3.005 1.00 98.31 99 ASP A C 1
ATOM 757 O O . ASP A 1 99 ? -7.763 10.353 -1.895 1.00 98.31 99 ASP A O 1
ATOM 761 N N . SER A 1 100 ? -7.899 8.768 -3.497 1.00 98.31 100 SER A N 1
ATOM 762 C CA . SER A 1 100 ? -8.845 7.900 -2.789 1.00 98.31 100 SER A CA 1
ATOM 763 C C . SER A 1 100 ? -8.247 7.332 -1.500 1.00 98.31 100 SER A C 1
ATOM 765 O O . SER A 1 100 ? -8.886 7.383 -0.448 1.00 98.31 100 SER A O 1
ATOM 767 N N . LEU A 1 101 ? -6.996 6.861 -1.537 1.00 98.44 101 LEU A N 1
ATOM 768 C CA . LEU A 1 101 ? -6.288 6.353 -0.355 1.00 98.44 101 LEU A CA 1
ATOM 769 C C . LEU A 1 101 ? -6.062 7.451 0.691 1.00 98.44 101 LEU A C 1
ATOM 771 O O . LEU A 1 101 ? -6.282 7.243 1.884 1.00 98.44 101 LEU A O 1
ATOM 775 N N . LEU A 1 102 ? -5.666 8.652 0.267 1.00 98.25 102 LEU A N 1
ATOM 776 C CA . LEU A 1 102 ? -5.506 9.778 1.188 1.00 98.25 102 LEU A CA 1
ATOM 777 C C . LEU A 1 102 ? -6.845 10.228 1.782 1.00 98.25 102 LEU A C 1
ATOM 779 O O . LEU A 1 102 ? -6.902 10.590 2.958 1.00 98.25 102 LEU A O 1
ATOM 783 N N . ALA A 1 103 ? -7.923 10.202 0.996 1.00 98.00 103 ALA A N 1
ATOM 784 C CA . ALA A 1 103 ? -9.266 10.476 1.493 1.00 98.00 103 ALA A CA 1
ATOM 785 C C . ALA A 1 103 ? -9.709 9.438 2.533 1.00 98.00 103 ALA A C 1
ATOM 787 O O . ALA A 1 103 ? -10.236 9.833 3.574 1.00 98.00 103 ALA A O 1
ATOM 788 N N . HIS A 1 104 ? -9.425 8.151 2.302 1.00 98.00 104 HIS A N 1
ATOM 789 C CA . HIS A 1 104 ? -9.662 7.070 3.265 1.00 98.00 104 HIS A CA 1
ATOM 790 C C . HIS A 1 104 ? -8.975 7.352 4.606 1.00 98.00 104 HIS A C 1
ATOM 792 O O . HIS A 1 104 ? -9.633 7.378 5.646 1.00 98.00 104 HIS A O 1
ATOM 798 N N . TYR A 1 105 ? -7.674 7.657 4.596 1.00 97.88 105 TYR A N 1
ATOM 79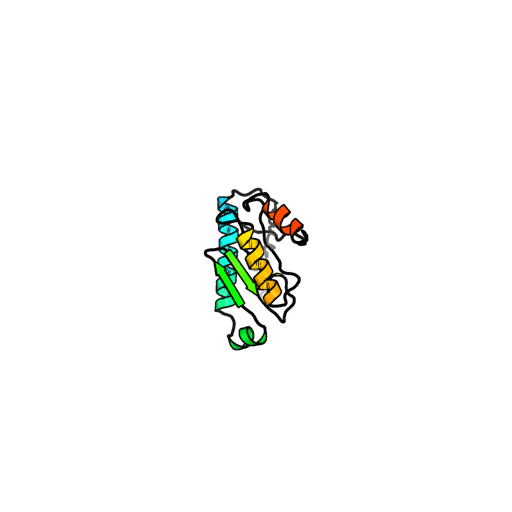9 C CA . TYR A 1 105 ? -6.944 7.950 5.833 1.00 97.88 105 TYR A CA 1
ATOM 800 C C . TYR A 1 105 ? -7.457 9.198 6.551 1.00 97.88 105 TYR A C 1
ATOM 802 O O . TYR A 1 105 ? -7.635 9.168 7.770 1.00 97.88 105 TYR A O 1
ATOM 810 N N . ARG A 1 106 ? -7.774 10.270 5.812 1.00 97.25 106 ARG A N 1
ATOM 811 C CA . ARG A 1 106 ? -8.388 11.472 6.397 1.00 97.25 106 ARG A CA 1
ATOM 812 C C . ARG A 1 106 ? -9.729 11.161 7.058 1.00 97.25 106 ARG A C 1
ATOM 814 O O . ARG A 1 106 ? -9.961 11.618 8.173 1.00 97.25 106 ARG A O 1
ATOM 821 N N . ALA A 1 107 ? -10.587 10.374 6.408 1.00 97.56 107 ALA A N 1
ATOM 822 C CA . ALA A 1 107 ? -11.880 9.972 6.960 1.00 97.56 107 ALA A CA 1
ATOM 823 C C . ALA A 1 107 ? -11.732 9.123 8.235 1.00 97.56 107 ALA A C 1
ATOM 825 O O . ALA A 1 107 ? -12.541 9.244 9.152 1.00 97.56 107 ALA A O 1
ATOM 826 N N . ALA A 1 108 ? -10.667 8.324 8.327 1.00 96.06 108 ALA A N 1
ATOM 827 C CA . ALA A 1 108 ? -10.315 7.548 9.515 1.00 96.06 108 ALA A CA 1
ATOM 828 C C . ALA A 1 108 ? -9.583 8.361 10.610 1.00 96.06 108 ALA A C 1
ATOM 830 O O . ALA A 1 108 ? -9.205 7.799 11.637 1.00 96.06 108 ALA A O 1
ATOM 831 N N . GLY A 1 109 ? -9.359 9.667 10.414 1.00 95.88 109 GLY A N 1
ATOM 832 C CA . GLY A 1 109 ? -8.640 10.527 11.364 1.00 95.88 109 GLY A CA 1
ATOM 833 C C . GLY A 1 109 ? -7.118 10.325 11.382 1.00 95.88 109 GLY A C 1
ATOM 834 O O . GLY A 1 109 ? -6.437 10.811 12.284 1.00 95.88 109 GLY A O 1
ATOM 835 N N . ILE A 1 110 ? -6.563 9.625 10.391 1.00 96.00 110 ILE A N 1
ATOM 836 C CA . ILE A 1 110 ? -5.133 9.330 10.277 1.00 96.00 110 ILE A CA 1
ATOM 837 C C . ILE A 1 110 ? -4.465 10.412 9.430 1.00 96.00 110 ILE A C 1
ATOM 839 O O . ILE A 1 110 ? -4.641 10.490 8.216 1.00 96.00 110 ILE A O 1
ATOM 843 N N . LEU A 1 111 ? -3.665 11.253 10.085 1.00 90.94 111 LEU A N 1
ATOM 844 C CA . LEU A 1 111 ? -3.037 12.420 9.451 1.00 90.94 111 LEU A CA 1
ATOM 845 C C . LEU A 1 111 ? -1.695 12.115 8.777 1.00 90.94 111 LEU A C 1
ATOM 847 O O . LEU A 1 111 ? -1.219 12.907 7.969 1.00 90.94 111 LEU A O 1
ATOM 851 N N . ARG A 1 112 ? -1.056 11.000 9.142 1.00 92.00 112 ARG A N 1
ATOM 852 C CA . ARG A 1 112 ? 0.294 10.640 8.685 1.00 92.00 112 ARG A CA 1
ATOM 853 C C . ARG A 1 112 ? 0.330 9.207 8.143 1.00 92.00 112 ARG A C 1
ATOM 855 O O . ARG A 1 112 ? 0.978 8.359 8.758 1.00 92.00 112 ARG A O 1
ATOM 862 N N . PRO A 1 113 ? -0.401 8.916 7.052 1.00 95.81 113 PRO A N 1
ATOM 863 C CA . PRO A 1 113 ? -0.298 7.626 6.395 1.00 95.81 113 PRO A CA 1
ATOM 864 C C . PRO A 1 113 ? 1.042 7.478 5.677 1.00 95.81 113 PRO A C 1
ATOM 866 O O . PRO A 1 113 ? 1.675 8.461 5.285 1.00 95.81 113 PRO A O 1
ATOM 869 N N . TRP A 1 114 ? 1.444 6.232 5.478 1.00 96.12 114 TRP A N 1
ATOM 870 C CA . TRP A 1 114 ? 2.698 5.872 4.831 1.00 96.12 114 TRP A CA 1
ATOM 871 C C . TRP A 1 114 ? 2.444 5.187 3.499 1.00 96.12 114 TRP A C 1
ATOM 873 O O . TRP A 1 114 ? 1.479 4.446 3.355 1.00 96.12 114 TRP A O 1
ATOM 883 N N . PHE A 1 115 ? 3.328 5.403 2.533 1.00 96.31 115 PHE A N 1
ATOM 884 C CA . PHE A 1 115 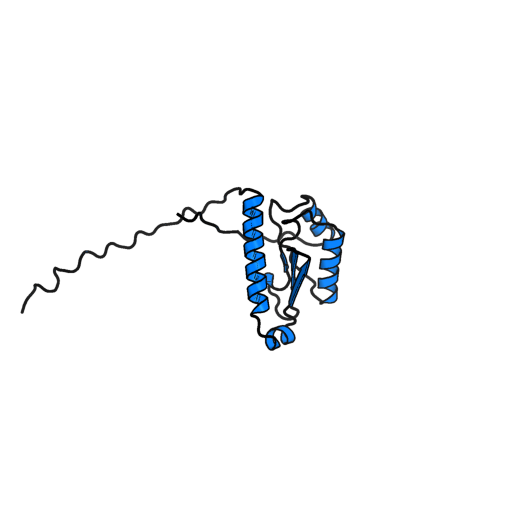? 3.273 4.750 1.230 1.00 96.31 115 PHE A CA 1
ATOM 885 C C . PHE A 1 115 ? 4.606 4.047 1.004 1.00 96.31 115 PHE A C 1
ATOM 887 O O . PHE A 1 115 ? 5.646 4.701 0.932 1.00 96.31 115 PHE A O 1
ATOM 894 N N . CYS A 1 116 ? 4.578 2.718 0.929 1.00 94.38 116 CYS A N 1
ATOM 895 C CA . CYS A 1 116 ? 5.741 1.924 0.562 1.00 94.38 116 CYS A CA 1
ATOM 896 C C . CYS A 1 116 ? 5.860 1.894 -0.964 1.00 94.38 116 CYS A C 1
ATOM 898 O O . CYS A 1 116 ? 4.985 1.367 -1.649 1.00 94.38 116 CYS A O 1
ATOM 900 N N . THR A 1 117 ? 6.952 2.457 -1.476 1.00 93.56 117 THR A N 1
ATOM 901 C CA . THR A 1 117 ? 7.325 2.427 -2.895 1.00 93.56 117 THR A CA 1
ATOM 902 C C . THR A 1 117 ? 8.683 1.757 -3.054 1.00 93.56 117 THR A C 1
ATOM 904 O O . THR A 1 117 ? 9.537 1.881 -2.177 1.00 93.56 117 THR A O 1
ATOM 907 N N . SER A 1 118 ? 8.916 1.133 -4.201 1.00 91.56 118 SER A N 1
ATOM 908 C CA . SER A 1 118 ? 10.213 0.590 -4.616 1.00 91.56 118 SER A CA 1
ATOM 909 C C . SER A 1 118 ? 10.780 1.364 -5.819 1.00 91.56 118 SER A C 1
ATOM 911 O O . SER A 1 118 ? 10.030 2.062 -6.507 1.00 91.56 118 SER A O 1
ATOM 913 N N . PRO A 1 119 ? 12.079 1.221 -6.144 1.00 91.19 119 PRO A N 1
ATOM 914 C CA . PRO A 1 119 ? 12.659 1.811 -7.356 1.00 91.19 119 PRO A CA 1
ATOM 915 C C . PRO A 1 119 ? 11.967 1.388 -8.664 1.00 91.19 119 PRO A C 1
ATOM 917 O O . PRO A 1 119 ? 12.003 2.127 -9.643 1.00 91.19 119 PRO A O 1
ATOM 920 N N . HIS A 1 120 ? 11.306 0.225 -8.677 1.00 94.31 120 HIS A N 1
ATOM 921 C CA . HIS A 1 120 ? 10.571 -0.294 -9.837 1.00 94.31 120 HIS A CA 1
ATOM 922 C C . HIS A 1 120 ? 9.086 0.083 -9.852 1.00 94.31 120 HIS A C 1
ATOM 924 O O . HIS A 1 120 ? 8.340 -0.389 -10.710 1.00 94.31 120 HIS A O 1
ATOM 930 N N . THR A 1 121 ? 8.643 0.889 -8.889 1.00 95.00 121 THR A N 1
ATOM 931 C CA . THR A 1 121 ? 7.258 1.336 -8.812 1.00 95.00 121 THR A CA 1
ATOM 932 C C . THR A 1 121 ? 6.923 2.263 -9.976 1.00 95.00 121 THR A C 1
ATOM 934 O O . THR A 1 121 ? 7.642 3.220 -10.267 1.00 95.00 121 THR A O 1
ATOM 937 N N . GLU A 1 122 ? 5.797 1.994 -10.626 1.00 96.69 122 GLU A N 1
ATOM 938 C CA . GLU A 1 122 ? 5.287 2.773 -11.741 1.00 96.69 122 GLU A CA 1
ATOM 939 C C . GLU A 1 122 ? 4.053 3.600 -11.340 1.00 96.69 122 GLU A C 1
ATOM 941 O O . GLU A 1 122 ? 3.215 3.152 -10.559 1.00 96.69 122 GLU A O 1
ATOM 946 N N . PRO A 1 123 ? 3.880 4.801 -11.908 1.00 97.00 123 PRO A N 1
ATOM 947 C CA . PRO A 1 123 ? 4.841 5.478 -12.770 1.00 97.00 123 PRO A CA 1
ATOM 948 C C . PRO A 1 123 ? 5.992 6.085 -11.949 1.00 97.00 123 PRO A C 1
ATOM 950 O O . PRO A 1 123 ? 5.825 6.399 -10.774 1.00 97.00 123 PRO A O 1
ATOM 953 N N . SER A 1 124 ? 7.134 6.361 -12.585 1.00 94.19 124 SER A N 1
ATOM 954 C CA . SER A 1 124 ? 8.290 7.008 -11.929 1.00 94.19 124 SER A CA 1
ATOM 955 C C . SER A 1 124 ? 7.955 8.364 -11.284 1.00 94.19 124 SER A C 1
ATOM 957 O O . SER A 1 124 ? 8.598 8.784 -10.324 1.00 94.19 124 SER A O 1
ATOM 959 N N . ARG A 1 125 ? 6.899 9.034 -11.770 1.00 95.56 125 ARG A N 1
ATOM 960 C CA . ARG A 1 125 ? 6.351 10.276 -11.198 1.00 95.56 125 ARG A CA 1
ATOM 961 C C . ARG A 1 125 ? 5.535 10.089 -9.913 1.00 95.56 125 ARG A C 1
ATOM 963 O O . ARG A 1 125 ? 5.155 11.094 -9.320 1.00 95.56 125 ARG A O 1
ATOM 970 N N . LEU A 1 126 ? 5.269 8.857 -9.463 1.00 96.75 126 LEU A N 1
ATOM 971 C CA . LEU A 1 126 ? 4.485 8.594 -8.249 1.00 96.75 126 LEU A CA 1
ATOM 972 C C . LEU A 1 126 ? 5.063 9.323 -7.033 1.00 96.75 126 LEU A C 1
ATOM 974 O O . LEU A 1 126 ? 4.317 9.904 -6.248 1.00 96.75 126 LEU A O 1
ATOM 978 N N . ARG A 1 127 ? 6.392 9.364 -6.910 1.00 93.06 127 ARG A N 1
ATOM 979 C CA . ARG A 1 127 ? 7.052 10.125 -5.847 1.00 93.06 127 ARG A CA 1
ATOM 980 C C . ARG A 1 127 ? 6.672 11.609 -5.884 1.00 93.06 127 ARG A C 1
ATOM 982 O O . ARG A 1 127 ? 6.286 12.159 -4.859 1.00 93.06 127 ARG A O 1
ATOM 989 N N . CYS A 1 128 ? 6.715 12.236 -7.058 1.00 95.56 128 CYS A N 1
ATOM 990 C CA . CYS A 1 128 ? 6.324 13.637 -7.219 1.00 95.56 128 CYS A CA 1
ATOM 991 C C . CYS A 1 128 ? 4.847 13.859 -6.868 1.00 95.56 128 CYS A C 1
ATOM 993 O O . CYS A 1 128 ? 4.501 14.879 -6.282 1.00 95.56 128 CYS A O 1
ATOM 995 N N . TRP A 1 129 ? 3.972 12.904 -7.192 1.00 97.75 129 TRP A N 1
ATOM 996 C CA . TRP A 1 129 ? 2.556 12.975 -6.833 1.00 97.75 129 TRP A CA 1
ATOM 997 C C . TRP A 1 129 ? 2.312 12.924 -5.326 1.00 97.75 129 TRP A C 1
ATOM 999 O O . TRP A 1 129 ? 1.464 13.668 -4.831 1.00 97.75 129 TRP A O 1
ATOM 1009 N N . LEU A 1 130 ? 3.050 12.069 -4.612 1.00 97.12 130 LEU A N 1
ATOM 1010 C CA . LEU A 1 130 ? 3.016 11.972 -3.152 1.00 97.12 130 LEU A CA 1
ATOM 1011 C C . LEU A 1 130 ? 3.508 13.278 -2.512 1.00 97.12 130 LEU A C 1
ATOM 1013 O O . LEU A 1 130 ? 2.838 13.838 -1.645 1.00 97.12 130 LEU A O 1
ATOM 1017 N N . GLU A 1 131 ? 4.641 13.799 -2.984 1.00 96.56 131 GLU A N 1
ATOM 1018 C CA . GLU A 1 131 ? 5.229 15.054 -2.500 1.00 96.56 131 GLU A CA 1
ATOM 1019 C C . GLU A 1 131 ? 4.306 16.257 -2.752 1.00 96.56 131 GLU A C 1
ATOM 1021 O O . GLU A 1 131 ? 4.085 17.068 -1.851 1.00 96.56 131 GLU A O 1
ATOM 1026 N N . ALA A 1 132 ? 3.666 16.331 -3.925 1.00 97.69 132 ALA A N 1
ATOM 1027 C CA . ALA A 1 132 ? 2.681 17.367 -4.250 1.00 97.69 132 ALA A CA 1
ATOM 1028 C C . ALA A 1 132 ? 1.449 17.355 -3.322 1.00 97.69 132 ALA A C 1
ATOM 1030 O O . ALA A 1 132 ? 0.769 18.370 -3.184 1.00 97.69 132 ALA A O 1
ATOM 1031 N N . ARG A 1 133 ? 1.173 16.223 -2.662 1.00 97.06 133 ARG A N 1
ATOM 1032 C CA . ARG A 1 133 ? 0.089 16.046 -1.679 1.00 97.06 133 ARG A CA 1
ATOM 1033 C C . ARG A 1 133 ? 0.573 16.164 -0.229 1.00 97.06 133 ARG A C 1
ATOM 1035 O O . ARG A 1 133 ? -0.179 15.871 0.698 1.00 97.06 133 ARG A O 1
ATOM 1042 N N . GLY A 1 134 ? 1.810 16.622 -0.025 1.00 95.75 134 GLY A N 1
ATOM 1043 C CA . GLY A 1 134 ? 2.377 16.928 1.287 1.00 95.75 134 GLY A CA 1
ATOM 1044 C C . GLY A 1 134 ? 3.043 15.749 1.995 1.00 95.75 134 GLY A C 1
ATOM 1045 O O . GLY A 1 134 ? 3.430 15.889 3.156 1.00 95.75 134 GLY A O 1
ATOM 1046 N N . LEU A 1 135 ? 3.202 14.599 1.331 1.00 95.94 135 LEU A N 1
ATOM 1047 C CA . LEU A 1 135 ? 4.006 13.509 1.877 1.00 95.94 135 LEU A CA 1
ATOM 1048 C C . LEU A 1 135 ? 5.495 13.814 1.720 1.00 95.94 135 LEU A C 1
ATOM 1050 O O . LEU A 1 135 ? 5.922 14.517 0.809 1.00 95.94 135 LEU A O 1
ATOM 1054 N N . GLN A 1 136 ? 6.297 13.267 2.625 1.00 94.62 136 GLN A N 1
ATOM 1055 C CA . GLN A 1 136 ? 7.742 13.457 2.632 1.00 94.62 136 GLN A CA 1
ATOM 1056 C C . GLN A 1 136 ? 8.435 12.103 2.586 1.00 94.62 136 GLN A C 1
ATOM 1058 O O . GLN A 1 136 ? 8.026 11.170 3.277 1.00 94.62 136 GLN A O 1
ATOM 1063 N N . HIS A 1 137 ? 9.519 12.015 1.819 1.00 92.31 137 HIS A N 1
ATOM 1064 C CA . HIS A 1 137 ? 10.421 10.873 1.887 1.00 92.31 137 HIS A CA 1
ATOM 1065 C C . HIS A 1 137 ? 11.106 10.837 3.262 1.00 92.31 137 HIS A C 1
ATOM 1067 O O . HIS A 1 137 ? 11.685 11.838 3.683 1.00 92.31 137 HIS A O 1
ATOM 1073 N N . GLN A 1 138 ? 11.036 9.700 3.955 1.00 89.56 138 GLN A N 1
ATOM 1074 C CA . GLN A 1 138 ? 11.570 9.546 5.314 1.00 89.56 138 GLN A CA 1
ATOM 1075 C C . GLN A 1 138 ? 12.755 8.580 5.346 1.00 89.56 138 GLN A C 1
ATOM 1077 O O . GLN A 1 138 ? 13.864 8.984 5.681 1.00 89.56 138 GLN A O 1
ATOM 1082 N N . SER A 1 139 ? 12.543 7.319 4.973 1.00 84.38 139 SER A N 1
ATOM 1083 C CA . SER A 1 139 ? 13.581 6.287 4.965 1.00 84.38 139 SER A CA 1
ATOM 1084 C C . SER A 1 139 ? 13.250 5.175 3.972 1.00 84.38 139 SER A C 1
ATOM 1086 O O . SER A 1 139 ? 12.131 5.098 3.462 1.00 84.38 139 SER A O 1
ATOM 1088 N N . GLY A 1 140 ? 14.231 4.305 3.730 1.00 80.69 140 GLY A N 1
ATOM 1089 C CA . GLY A 1 140 ? 14.010 3.010 3.098 1.00 80.69 140 GLY A CA 1
ATOM 1090 C C . GLY A 1 140 ? 13.591 1.945 4.113 1.00 80.69 140 GLY A C 1
ATOM 1091 O O . GLY A 1 140 ? 13.709 2.139 5.325 1.00 80.69 140 GLY A O 1
ATOM 1092 N N . TRP A 1 141 ? 13.099 0.828 3.586 1.00 83.12 141 TRP A N 1
ATOM 1093 C CA . TRP A 1 141 ? 12.983 -0.443 4.290 1.00 83.12 141 TRP A CA 1
ATOM 1094 C C . TRP A 1 141 ? 13.584 -1.511 3.381 1.00 83.12 141 TRP A C 1
ATOM 1096 O O . TRP A 1 141 ? 13.074 -1.768 2.290 1.00 83.12 141 TRP A O 1
ATOM 1106 N N . GLU A 1 142 ? 14.706 -2.084 3.799 1.00 86.94 142 GLU A N 1
ATOM 1107 C CA . GLU A 1 142 ? 15.472 -3.022 2.994 1.00 86.94 142 GLU A CA 1
ATOM 1108 C C . GLU A 1 142 ? 14.736 -4.356 2.842 1.00 86.94 142 GLU A C 1
ATOM 1110 O O . GLU A 1 142 ? 14.253 -4.954 3.809 1.00 86.94 142 GLU A O 1
ATOM 1115 N N . ARG A 1 143 ? 14.696 -4.862 1.607 1.00 89.75 143 ARG A N 1
ATOM 1116 C CA . ARG A 1 143 ? 14.285 -6.234 1.317 1.00 89.75 143 ARG A CA 1
ATOM 1117 C C . ARG A 1 143 ? 15.514 -7.126 1.327 1.00 89.75 143 ARG A C 1
ATOM 1119 O O . ARG A 1 143 ? 16.380 -7.001 0.468 1.00 89.75 143 ARG A O 1
ATOM 1126 N N . ILE A 1 144 ? 15.582 -8.026 2.302 1.00 89.88 144 ILE A N 1
ATOM 1127 C CA . ILE A 1 144 ? 16.695 -8.964 2.449 1.00 89.88 144 ILE A CA 1
ATOM 1128 C C . ILE A 1 144 ? 16.268 -10.302 1.857 1.00 89.88 144 ILE A C 1
ATOM 1130 O O . ILE A 1 144 ? 15.282 -10.895 2.293 1.00 89.88 144 ILE A O 1
ATOM 1134 N N . PHE A 1 145 ? 17.019 -10.784 0.873 1.00 89.38 145 PHE A N 1
ATOM 1135 C CA . PHE A 1 145 ? 16.788 -12.075 0.240 1.00 89.38 145 PHE A CA 1
ATOM 1136 C C . PHE A 1 145 ? 18.094 -12.861 0.139 1.00 89.38 145 PHE A C 1
ATOM 1138 O O . PHE A 1 145 ? 19.190 -12.326 0.285 1.00 89.38 145 PHE A O 1
ATOM 1145 N N . ARG A 1 146 ? 17.962 -14.164 -0.095 1.00 88.25 146 ARG A N 1
ATOM 1146 C CA . ARG A 1 146 ? 19.071 -15.051 -0.441 1.00 88.25 146 ARG A CA 1
ATOM 1147 C C . ARG A 1 146 ? 18.586 -16.050 -1.475 1.00 88.25 146 ARG A C 1
ATOM 1149 O O . ARG A 1 146 ? 17.424 -16.456 -1.439 1.00 88.25 146 ARG A O 1
ATOM 1156 N N . VAL A 1 147 ? 19.479 -16.488 -2.350 1.00 82.94 147 VAL A N 1
ATOM 1157 C CA . VAL A 1 147 ? 19.193 -17.614 -3.240 1.00 82.94 147 VAL A CA 1
ATOM 1158 C C . VAL A 1 147 ? 19.225 -18.897 -2.406 1.00 82.94 147 VAL A C 1
ATOM 1160 O O . VAL A 1 147 ? 20.096 -19.077 -1.550 1.00 82.94 147 VAL A O 1
ATOM 1163 N N . ALA A 1 148 ? 18.235 -19.769 -2.593 1.00 79.69 148 ALA A N 1
ATOM 1164 C CA . ALA A 1 148 ? 18.261 -21.095 -1.992 1.00 79.69 148 ALA A CA 1
ATOM 1165 C C . ALA A 1 148 ? 19.309 -21.940 -2.730 1.00 79.69 148 ALA A C 1
ATOM 1167 O O . ALA A 1 148 ? 19.196 -22.129 -3.938 1.00 79.69 148 ALA A O 1
ATOM 1168 N N . THR A 1 149 ? 20.330 -22.396 -2.008 1.00 65.06 149 THR A N 1
ATOM 1169 C CA . THR A 1 149 ? 21.290 -23.418 -2.453 1.00 65.06 149 THR A CA 1
ATOM 1170 C C . THR A 1 149 ? 20.805 -24.812 -2.109 1.00 65.06 149 THR A C 1
ATOM 1172 O O . THR A 1 149 ? 20.288 -24.952 -0.974 1.00 65.06 149 THR A O 1
#

Radius of gyration: 22.77 Å; Cα contacts (8 Å, |Δi|>4): 135; chains: 1; bounding box: 55×62×52 Å

Mean predicted aligned error: 7.85 Å

Solvent-accessible surface area (backbone atoms only — not comparable to full-atom values): 9414 Å² total; per-residue (Å²): 135,81,83,70,82,74,77,75,69,71,79,80,73,73,81,79,83,76,74,77,87,84,78,92,76,92,70,55,63,68,56,52,42,52,52,51,50,52,50,51,50,54,52,51,54,56,58,71,70,46,55,66,69,58,25,66,75,34,48,48,47,74,51,72,62,88,81,30,35,35,32,36,38,72,68,56,98,44,69,78,37,27,23,37,36,47,56,14,53,91,49,68,54,52,70,68,59,52,52,51,54,53,48,52,34,51,76,62,71,44,89,78,69,39,75,53,73,57,97,71,26,26,44,81,60,50,62,59,57,42,43,76,72,73,49,74,92,84,78,88,80,87,85,85,84,78,84,88,129